Protein AF-A0A286RGE2-F1 (afdb_monomer_lite)

Structure (mmCIF, N/CA/C/O backbone):
data_AF-A0A286RGE2-F1
#
_entry.id   AF-A0A286RGE2-F1
#
loop_
_atom_site.group_PDB
_atom_site.id
_atom_site.type_symbol
_atom_site.label_atom_id
_atom_site.label_alt_id
_atom_site.label_comp_id
_atom_site.label_asym_id
_atom_site.label_entity_id
_atom_site.label_seq_id
_atom_site.pdbx_PDB_ins_code
_atom_site.Cartn_x
_atom_site.Cartn_y
_atom_site.Cartn_z
_atom_site.occupancy
_atom_site.B_iso_or_equiv
_atom_site.auth_seq_id
_atom_site.auth_comp_id
_atom_site.auth_asym_id
_atom_site.auth_atom_id
_atom_site.pdbx_PDB_model_num
ATOM 1 N N . MET A 1 1 ? 24.185 14.515 8.170 1.00 60.31 1 MET A N 1
ATOM 2 C CA . MET A 1 1 ? 22.869 15.197 8.120 1.00 60.31 1 MET A CA 1
ATOM 3 C C . MET A 1 1 ? 21.793 14.355 7.422 1.00 60.31 1 MET A C 1
ATOM 5 O O . MET A 1 1 ? 20.778 14.070 8.044 1.00 60.31 1 MET A O 1
ATOM 9 N N . PHE A 1 2 ? 22.032 13.854 6.201 1.00 64.31 2 PHE A N 1
ATOM 10 C CA . PHE A 1 2 ? 21.058 13.060 5.425 1.00 64.31 2 PHE A CA 1
ATOM 11 C C . PHE A 1 2 ? 20.490 11.811 6.123 1.00 64.31 2 PHE A C 1
ATOM 13 O O . PHE A 1 2 ? 19.309 11.523 5.974 1.00 64.31 2 PHE A O 1
ATOM 20 N N . ALA A 1 3 ? 21.285 11.080 6.913 1.00 74.25 3 ALA A N 1
ATOM 21 C CA . ALA A 1 3 ? 20.810 9.877 7.608 1.00 74.25 3 ALA A CA 1
ATOM 22 C C . ALA A 1 3 ? 19.727 10.169 8.668 1.00 74.25 3 ALA A C 1
ATOM 24 O O . ALA A 1 3 ? 18.784 9.398 8.811 1.00 74.25 3 ALA A O 1
ATOM 25 N N . ARG A 1 4 ? 19.820 11.310 9.369 1.00 86.44 4 ARG A N 1
ATOM 26 C CA . ARG A 1 4 ? 18.820 11.738 10.364 1.00 86.44 4 ARG A CA 1
ATOM 27 C C . ARG A 1 4 ? 17.506 12.125 9.681 1.00 86.44 4 ARG A C 1
ATOM 29 O O . ARG A 1 4 ? 16.449 11.713 10.133 1.00 86.44 4 ARG A O 1
ATOM 36 N N . ILE A 1 5 ? 17.590 12.843 8.557 1.00 89.12 5 ILE A N 1
ATOM 37 C CA . ILE A 1 5 ? 16.427 13.237 7.747 1.00 89.12 5 ILE A CA 1
ATOM 38 C C . ILE A 1 5 ? 15.720 12.001 7.187 1.00 89.12 5 ILE A C 1
ATOM 40 O O . ILE A 1 5 ? 14.505 11.902 7.298 1.00 89.12 5 ILE A O 1
ATOM 44 N N . LYS A 1 6 ? 16.470 11.028 6.652 1.00 79.56 6 LYS A N 1
ATOM 45 C CA . LYS A 1 6 ? 15.909 9.753 6.175 1.00 79.56 6 LYS A CA 1
ATOM 46 C C . LYS A 1 6 ? 15.178 8.997 7.286 1.00 79.56 6 LYS A C 1
ATOM 48 O O . LYS A 1 6 ? 14.093 8.488 7.042 1.00 79.56 6 LYS A O 1
ATOM 53 N N . LEU A 1 7 ? 15.742 8.962 8.497 1.00 87.12 7 LEU A N 1
ATOM 54 C CA . LEU A 1 7 ? 15.101 8.340 9.661 1.00 87.12 7 LEU A CA 1
ATOM 55 C C . LEU A 1 7 ? 13.800 9.045 10.051 1.00 87.12 7 LEU A C 1
ATOM 57 O O . LEU A 1 7 ? 12.785 8.385 10.236 1.00 87.12 7 LEU A O 1
ATOM 61 N N . VAL A 1 8 ? 13.811 10.378 10.128 1.00 93.81 8 VAL A N 1
ATOM 62 C CA . VAL A 1 8 ? 12.608 11.171 10.429 1.00 93.81 8 VAL A CA 1
ATOM 63 C C . VAL A 1 8 ? 11.537 10.958 9.359 1.00 93.81 8 VAL A C 1
ATOM 65 O O . VAL A 1 8 ? 10.379 10.724 9.692 1.00 93.81 8 VAL A O 1
ATOM 68 N N . LEU A 1 9 ? 11.922 10.965 8.081 1.00 89.44 9 LEU A N 1
ATOM 69 C CA . LEU A 1 9 ? 11.009 10.728 6.965 1.00 89.44 9 LEU A CA 1
ATOM 70 C C . LEU A 1 9 ? 10.393 9.323 7.029 1.00 89.44 9 LEU A C 1
ATOM 72 O O . LEU A 1 9 ? 9.195 9.169 6.819 1.00 89.44 9 LEU A O 1
ATOM 76 N N . LEU A 1 10 ? 11.196 8.308 7.361 1.00 86.38 10 LEU A N 1
ATOM 77 C CA . LEU A 1 10 ? 10.739 6.926 7.502 1.00 86.38 10 LEU A CA 1
ATOM 78 C C . LEU A 1 10 ? 9.754 6.771 8.669 1.00 86.38 10 LEU A C 1
ATOM 80 O O . LEU A 1 10 ? 8.734 6.101 8.524 1.00 86.38 10 LEU A O 1
ATOM 84 N N . ILE A 1 11 ? 10.028 7.416 9.806 1.00 91.62 11 ILE A N 1
ATOM 85 C CA . ILE A 1 11 ? 9.134 7.417 10.972 1.00 91.62 11 ILE A CA 1
ATOM 86 C C . ILE A 1 11 ? 7.806 8.099 10.626 1.00 91.62 11 ILE A C 1
ATOM 88 O O . ILE A 1 11 ? 6.746 7.541 10.904 1.00 91.62 11 ILE A O 1
ATOM 92 N N . LEU A 1 12 ? 7.852 9.264 9.970 1.00 92.12 12 LEU A N 1
ATOM 93 C CA . LEU A 1 12 ? 6.655 9.984 9.527 1.00 92.12 12 LEU A CA 1
ATOM 94 C C . LEU A 1 12 ? 5.831 9.164 8.532 1.00 92.12 12 LEU A C 1
ATOM 96 O O . LEU A 1 12 ? 4.615 9.068 8.677 1.00 92.12 12 LEU A O 1
ATOM 100 N N . LEU A 1 13 ? 6.488 8.532 7.558 1.00 83.81 13 LEU A N 1
ATOM 101 C CA . LEU A 1 13 ? 5.828 7.665 6.587 1.00 83.81 13 LEU A CA 1
ATOM 102 C C . LEU A 1 13 ? 5.168 6.464 7.275 1.00 83.81 13 LEU A C 1
ATOM 104 O O . LEU A 1 13 ? 4.023 6.139 6.981 1.00 83.81 13 LEU A O 1
ATOM 108 N N . THR A 1 14 ? 5.865 5.835 8.222 1.00 86.25 14 THR A N 1
ATOM 109 C CA . THR A 1 14 ? 5.337 4.693 8.981 1.00 86.25 14 THR A CA 1
ATOM 110 C C . THR A 1 14 ? 4.111 5.098 9.797 1.00 86.25 14 THR A C 1
ATOM 112 O O . THR A 1 14 ? 3.087 4.421 9.740 1.00 86.25 14 THR A O 1
ATOM 115 N N . LEU A 1 15 ? 4.175 6.232 10.502 1.00 90.19 15 LEU A N 1
ATOM 116 C CA . LEU A 1 15 ? 3.034 6.788 11.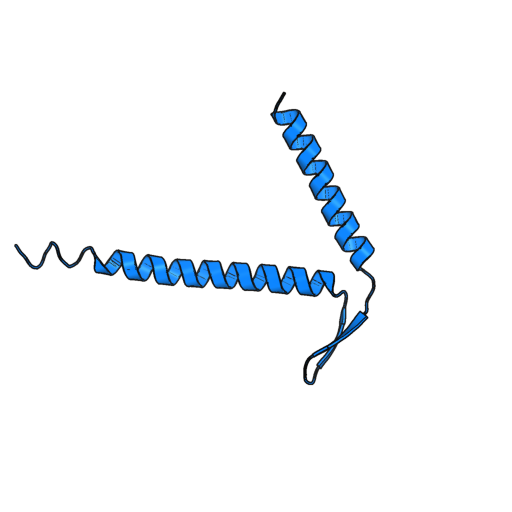235 1.00 90.19 15 LEU A CA 1
ATOM 117 C C . LEU A 1 15 ? 1.853 7.076 10.309 1.00 90.19 15 LEU A C 1
ATOM 119 O O . LEU A 1 15 ? 0.721 6.738 10.646 1.00 90.19 15 LEU A O 1
ATOM 123 N N . LEU A 1 16 ? 2.111 7.646 9.131 1.00 84.88 16 LEU A N 1
ATOM 124 C CA . LEU A 1 16 ? 1.075 7.929 8.144 1.00 84.88 16 LEU A CA 1
ATOM 125 C C . LEU A 1 16 ? 0.380 6.647 7.669 1.00 84.88 16 LEU A C 1
ATOM 127 O O . LEU A 1 16 ? -0.846 6.625 7.590 1.00 84.88 16 LEU A O 1
ATOM 131 N N . VAL A 1 17 ? 1.135 5.571 7.419 1.00 79.25 17 VAL A N 1
ATOM 132 C CA . VAL A 1 17 ? 0.565 4.259 7.068 1.00 79.25 17 VAL A CA 1
ATOM 133 C C . VAL A 1 17 ? -0.297 3.716 8.207 1.00 79.25 17 VAL A C 1
ATOM 135 O O . VAL A 1 17 ? -1.414 3.271 7.957 1.00 79.25 17 VAL A O 1
ATOM 138 N N . VAL A 1 18 ? 0.170 3.784 9.457 1.00 83.94 18 VAL A N 1
ATOM 139 C CA . VAL A 1 18 ? -0.604 3.309 10.618 1.00 83.94 18 VAL A CA 1
ATOM 140 C C . VAL A 1 18 ? -1.911 4.091 10.766 1.00 83.94 18 VAL A C 1
ATOM 142 O O . VAL A 1 18 ? -2.973 3.486 10.896 1.00 83.94 18 VAL A O 1
ATOM 145 N N . ILE A 1 19 ? -1.857 5.425 10.693 1.00 85.88 19 ILE A N 1
ATOM 146 C CA . ILE A 1 19 ? -3.045 6.287 10.772 1.00 85.88 19 ILE A CA 1
ATOM 147 C C . ILE A 1 19 ? -4.003 5.976 9.624 1.00 85.88 19 ILE A C 1
ATOM 149 O O . ILE A 1 19 ? -5.204 5.850 9.851 1.00 85.88 19 ILE A O 1
ATOM 153 N N . PHE A 1 20 ? -3.482 5.812 8.408 1.00 79.25 20 PHE A N 1
ATOM 154 C CA . PHE A 1 20 ? -4.281 5.438 7.251 1.00 79.25 20 PHE A CA 1
ATOM 155 C C . PHE A 1 20 ? -5.008 4.108 7.485 1.00 79.25 20 PHE A C 1
ATOM 157 O O . PHE A 1 20 ? -6.210 4.038 7.257 1.00 79.25 20 PHE A O 1
ATOM 164 N N . VAL A 1 21 ? -4.332 3.078 7.997 1.00 76.25 21 VAL A N 1
ATOM 165 C CA . VAL A 1 21 ? -4.961 1.779 8.297 1.00 76.25 21 VAL A CA 1
ATOM 166 C C . VAL A 1 21 ? -6.046 1.915 9.371 1.00 76.25 21 VAL A C 1
ATOM 168 O O . VAL A 1 21 ? -7.160 1.426 9.181 1.00 76.25 21 VAL A O 1
ATOM 171 N N . VAL A 1 22 ? -5.758 2.610 10.475 1.00 80.69 22 VAL A N 1
ATOM 172 C CA . VAL A 1 22 ? -6.705 2.764 11.593 1.00 80.69 22 VAL A CA 1
ATOM 173 C C . VAL A 1 22 ? -7.926 3.592 11.186 1.00 80.69 22 VAL A C 1
ATOM 175 O O . VAL A 1 22 ? -9.056 3.195 11.462 1.00 80.69 22 VAL A O 1
ATOM 178 N N . GLN A 1 23 ? -7.737 4.713 10.485 1.00 73.44 23 GLN A N 1
ATOM 179 C CA . GLN A 1 23 ? -8.861 5.531 10.015 1.00 73.44 23 GLN A CA 1
ATOM 180 C C . GLN A 1 23 ? -9.692 4.806 8.963 1.00 73.44 23 GLN A C 1
ATOM 182 O O . GLN A 1 23 ? -10.918 4.893 8.959 1.00 73.44 23 GLN A O 1
ATOM 187 N N . ASN A 1 24 ? -9.042 4.011 8.120 1.00 74.50 24 ASN A N 1
ATOM 188 C CA . ASN A 1 24 ? -9.730 3.137 7.195 1.00 74.50 24 ASN A CA 1
ATOM 189 C C . ASN A 1 24 ? -10.065 1.783 7.840 1.00 74.50 24 ASN A C 1
ATOM 191 O O . ASN A 1 24 ? -10.004 0.769 7.166 1.00 74.50 24 ASN A O 1
ATOM 195 N N . THR A 1 25 ? -10.417 1.718 9.127 1.00 73.00 25 THR A N 1
ATOM 196 C CA . THR A 1 25 ? -11.018 0.508 9.732 1.00 73.00 25 THR A CA 1
ATOM 197 C C . THR A 1 25 ? -12.552 0.537 9.662 1.00 73.00 25 THR A C 1
ATOM 199 O O . THR A 1 25 ? -13.206 -0.456 9.970 1.00 73.00 25 THR A O 1
ATOM 202 N N . ALA A 1 26 ? -13.144 1.648 9.203 1.00 75.81 26 ALA A N 1
ATOM 203 C CA . ALA A 1 26 ? -14.575 1.732 8.933 1.00 75.81 26 ALA A CA 1
ATOM 204 C C . ALA A 1 26 ? -14.984 0.649 7.922 1.00 75.81 26 ALA A C 1
ATOM 206 O O . ALA A 1 26 ? -14.589 0.672 6.753 1.00 75.81 26 ALA A O 1
ATOM 207 N N . THR A 1 27 ? -15.751 -0.326 8.399 1.00 72.88 27 THR A N 1
ATOM 208 C CA . THR A 1 27 ? -16.265 -1.418 7.584 1.00 72.88 27 THR A CA 1
ATOM 209 C C . THR A 1 27 ? -17.453 -0.909 6.784 1.00 72.88 27 THR A C 1
ATOM 211 O O . THR A 1 27 ? -18.460 -0.472 7.339 1.00 72.88 27 THR A O 1
ATOM 214 N N . MET A 1 28 ? -17.331 -0.945 5.460 1.00 77.50 28 MET A N 1
ATOM 215 C CA . MET A 1 28 ? -18.447 -0.685 4.559 1.00 77.50 28 MET A CA 1
ATOM 216 C C . MET A 1 28 ? -18.872 -1.993 3.899 1.00 77.50 28 MET A C 1
ATOM 218 O O . MET A 1 28 ? -18.041 -2.860 3.616 1.00 77.50 28 MET A O 1
ATOM 222 N N . ALA A 1 29 ? -20.176 -2.149 3.679 1.00 82.56 29 ALA A N 1
ATOM 223 C CA . ALA A 1 29 ? -20.710 -3.287 2.946 1.00 82.56 29 ALA A CA 1
ATOM 224 C C . ALA A 1 29 ? -20.323 -3.153 1.467 1.00 82.56 29 ALA A C 1
ATOM 226 O O . ALA A 1 29 ? -20.690 -2.184 0.800 1.00 82.56 29 ALA A O 1
ATOM 227 N N . ILE A 1 30 ? -19.561 -4.119 0.964 1.00 80.81 30 ILE A N 1
ATOM 228 C CA . ILE A 1 30 ? -19.114 -4.180 -0.425 1.00 80.81 30 ILE A CA 1
ATOM 229 C C . ILE A 1 30 ? -19.920 -5.279 -1.109 1.00 80.81 30 ILE A C 1
ATOM 231 O O . ILE A 1 30 ? -19.893 -6.439 -0.698 1.00 80.81 30 ILE A O 1
ATOM 235 N N . ARG A 1 31 ? -20.635 -4.909 -2.173 1.00 84.75 31 ARG A N 1
ATOM 236 C CA . ARG A 1 31 ? -21.379 -5.846 -3.020 1.00 84.75 31 ARG A CA 1
ATOM 237 C C . ARG A 1 31 ? -20.609 -6.026 -4.320 1.00 84.75 31 ARG A C 1
ATOM 239 O O . ARG A 1 31 ? -20.525 -5.098 -5.123 1.00 84.75 31 ARG A O 1
ATOM 246 N N . PHE A 1 32 ? -20.022 -7.202 -4.512 1.00 80.38 32 PHE A N 1
ATOM 247 C CA . PHE A 1 32 ? -19.272 -7.555 -5.711 1.00 80.38 32 PHE A CA 1
ATOM 248 C C . PHE A 1 32 ? -19.957 -8.697 -6.459 1.00 80.38 32 PHE A C 1
ATOM 250 O O . PHE A 1 32 ? -19.858 -9.859 -6.072 1.00 80.38 32 PHE A O 1
ATOM 257 N N . LEU A 1 33 ? -20.619 -8.359 -7.565 1.00 86.25 33 LEU A N 1
ATOM 258 C CA . LEU A 1 33 ? -21.345 -9.278 -8.446 1.00 86.25 33 LEU A CA 1
ATOM 259 C C . LEU A 1 33 ? -22.401 -10.138 -7.715 1.00 86.25 33 LEU A C 1
ATOM 261 O O . LEU A 1 33 ? -23.554 -9.7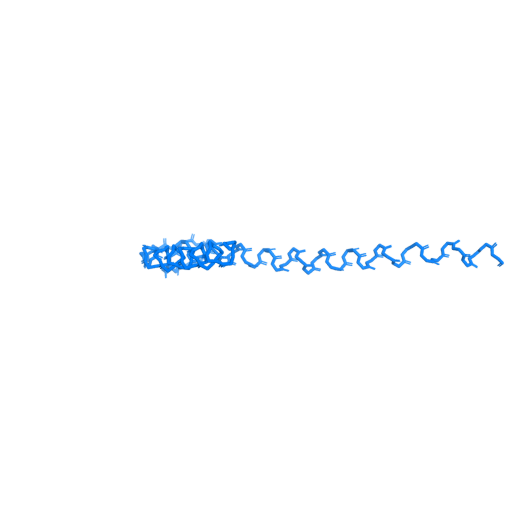25 -7.631 1.00 86.25 33 LEU A O 1
ATOM 265 N N . PHE A 1 34 ? -22.014 -11.297 -7.170 1.00 91.44 34 PHE A N 1
ATOM 266 C CA . PHE A 1 34 ? -22.871 -12.204 -6.387 1.00 91.44 34 PHE A CA 1
ATOM 267 C C . PHE A 1 34 ? -22.436 -12.342 -4.919 1.00 91.44 34 PHE A C 1
ATOM 269 O O . PHE A 1 34 ? -23.064 -13.076 -4.161 1.00 91.44 34 PHE A O 1
ATOM 276 N N . TRP A 1 35 ? -21.344 -11.689 -4.519 1.00 79.38 35 TRP A N 1
ATOM 277 C CA . TRP A 1 35 ? -20.783 -11.742 -3.172 1.00 79.38 35 TRP A CA 1
ATOM 278 C C . TRP A 1 35 ? -21.034 -10.441 -2.423 1.00 79.38 35 TRP A C 1
ATOM 280 O O . TRP A 1 35 ? -20.889 -9.348 -2.969 1.00 79.38 35 TRP A O 1
ATOM 290 N N . GLU A 1 36 ? -21.369 -10.569 -1.147 1.00 83.06 36 GLU A N 1
ATOM 291 C CA . GLU A 1 36 ? -21.502 -9.454 -0.221 1.00 83.06 36 GLU A CA 1
ATOM 292 C C . GLU A 1 36 ? -20.593 -9.713 0.975 1.00 83.06 36 GLU A C 1
ATOM 294 O O . GLU A 1 36 ? -20.637 -10.783 1.583 1.00 83.06 36 GLU A O 1
ATOM 299 N N . PHE A 1 37 ? -19.726 -8.753 1.277 1.00 82.50 37 PHE A N 1
ATOM 300 C CA . PHE A 1 37 ? -18.824 -8.833 2.416 1.00 82.50 37 PHE A CA 1
ATOM 301 C C . PHE A 1 37 ? -18.567 -7.440 2.983 1.00 82.50 37 PHE A C 1
ATOM 303 O O . PHE A 1 37 ? -18.546 -6.443 2.262 1.00 82.50 37 PHE A O 1
ATOM 310 N N . SER A 1 38 ? -18.349 -7.374 4.291 1.00 80.38 38 SER A N 1
ATOM 311 C CA . SER A 1 38 ? -18.059 -6.123 4.988 1.00 80.38 38 SER A CA 1
ATOM 312 C C . SER A 1 38 ? -16.560 -6.009 5.208 1.00 80.38 38 SER A C 1
ATOM 314 O O . SER A 1 38 ? -15.959 -6.832 5.899 1.00 80.38 38 SER A O 1
ATOM 316 N N . SER A 1 39 ? -15.943 -4.995 4.612 1.00 76.38 39 SER A N 1
ATOM 317 C CA . SER A 1 39 ? -14.520 -4.717 4.796 1.00 76.38 39 SER A CA 1
ATOM 318 C C . SER A 1 39 ? -14.244 -3.230 4.630 1.00 76.38 39 SER A C 1
ATOM 320 O O . SER A 1 39 ? -15.112 -2.454 4.230 1.00 76.38 39 SER A O 1
ATOM 322 N N . SER A 1 40 ? -13.026 -2.816 4.945 1.00 82.56 40 SER A N 1
ATOM 323 C CA . SER A 1 40 ? -12.584 -1.477 4.594 1.00 82.56 40 SER A CA 1
ATOM 324 C C . SER A 1 40 ? -12.227 -1.401 3.114 1.00 82.56 40 SER A C 1
ATOM 326 O O . SER A 1 40 ? -11.407 -2.178 2.614 1.00 82.56 40 SER A O 1
ATOM 328 N N . VAL A 1 41 ? -12.792 -0.408 2.425 1.00 80.69 41 VAL A N 1
ATOM 329 C CA . VAL A 1 41 ? -12.486 -0.123 1.017 1.00 80.69 41 VAL A CA 1
ATOM 330 C C . VAL A 1 41 ? -10.990 0.131 0.822 1.00 80.69 41 VAL A C 1
ATOM 332 O O . VAL A 1 41 ? -10.416 -0.338 -0.156 1.00 80.69 41 VAL A O 1
ATOM 335 N N . ALA A 1 42 ? -10.320 0.805 1.758 1.00 81.06 42 ALA A N 1
ATOM 336 C CA . ALA A 1 42 ? -8.898 1.104 1.605 1.00 81.06 42 ALA A CA 1
ATOM 337 C C . ALA A 1 42 ? -8.015 -0.142 1.710 1.00 81.06 42 ALA A C 1
ATOM 339 O O . ALA A 1 42 ? -7.065 -0.286 0.940 1.00 81.06 42 ALA A O 1
ATOM 340 N N . THR A 1 43 ? -8.339 -1.062 2.623 1.00 79.44 43 THR A N 1
ATOM 341 C CA . THR A 1 43 ? -7.649 -2.355 2.721 1.00 79.44 43 THR A CA 1
ATOM 342 C C . THR A 1 43 ? -7.788 -3.130 1.417 1.00 79.44 43 THR A C 1
ATOM 344 O O . THR A 1 43 ? -6.802 -3.670 0.915 1.00 79.44 43 THR A O 1
ATOM 347 N N . LEU A 1 44 ? -8.988 -3.123 0.831 1.00 81.75 44 LEU A N 1
ATOM 348 C CA . LEU A 1 44 ? -9.255 -3.779 -0.443 1.00 81.75 44 LEU A CA 1
ATOM 349 C C . LEU A 1 44 ? -8.479 -3.134 -1.602 1.00 81.75 44 LEU A C 1
ATOM 351 O O . LEU A 1 44 ? -7.857 -3.849 -2.383 1.00 81.75 44 LEU A O 1
ATOM 355 N N . VAL A 1 45 ? -8.439 -1.800 -1.679 1.00 84.69 45 VAL A N 1
ATOM 356 C CA . VAL A 1 45 ? -7.674 -1.061 -2.701 1.00 84.69 45 VAL A CA 1
ATOM 357 C C . VAL A 1 45 ? -6.174 -1.352 -2.598 1.00 84.69 45 VAL A C 1
ATOM 359 O O . VAL A 1 45 ? -5.539 -1.629 -3.617 1.00 84.69 45 VAL A O 1
ATOM 362 N N . ILE A 1 46 ? -5.604 -1.349 -1.388 1.00 85.62 46 ILE A N 1
ATOM 363 C CA . ILE A 1 46 ? -4.188 -1.690 -1.179 1.00 85.62 46 ILE A CA 1
ATOM 364 C C . ILE A 1 46 ? -3.906 -3.133 -1.608 1.00 85.62 46 ILE A C 1
ATOM 366 O O . ILE A 1 46 ? -2.917 -3.380 -2.299 1.00 85.62 46 ILE A O 1
ATOM 370 N N . LEU A 1 47 ? -4.774 -4.079 -1.241 1.00 85.19 47 LEU A N 1
ATOM 371 C CA . LEU A 1 47 ? -4.652 -5.482 -1.645 1.00 85.19 47 LEU A CA 1
ATOM 372 C C . LEU A 1 47 ? -4.700 -5.644 -3.165 1.00 85.19 47 LEU A C 1
ATOM 374 O O . LEU A 1 47 ? -3.834 -6.308 -3.733 1.00 85.19 47 LEU A O 1
ATOM 378 N N . MET A 1 48 ? -5.668 -5.013 -3.832 1.00 88.25 48 MET A N 1
ATOM 379 C CA . MET A 1 48 ? -5.782 -5.057 -5.291 1.00 88.25 48 MET A CA 1
ATOM 380 C C . MET A 1 48 ? -4.550 -4.459 -5.971 1.00 88.25 48 MET A C 1
ATOM 382 O O . MET A 1 48 ? -4.041 -5.043 -6.928 1.00 88.25 48 MET A O 1
ATOM 386 N N . PHE A 1 49 ? -4.036 -3.337 -5.461 1.00 89.75 49 PHE A N 1
ATOM 387 C CA . PHE A 1 49 ? -2.819 -2.724 -5.983 1.00 89.75 49 PHE A CA 1
ATOM 388 C C . PHE A 1 49 ? -1.602 -3.638 -5.810 1.00 89.75 49 PHE A C 1
ATOM 390 O O . PHE A 1 49 ? -0.872 -3.872 -6.772 1.00 89.75 49 PHE A O 1
ATOM 397 N N . ALA A 1 50 ? -1.402 -4.201 -4.615 1.00 87.88 50 ALA A N 1
ATOM 398 C CA . ALA A 1 50 ? -0.292 -5.109 -4.336 1.00 87.88 50 ALA A CA 1
ATOM 399 C C . ALA A 1 50 ? -0.348 -6.365 -5.220 1.00 87.88 50 ALA A C 1
ATOM 401 O O . ALA A 1 50 ? 0.664 -6.757 -5.800 1.00 87.88 50 ALA A O 1
ATOM 402 N N . LEU A 1 51 ? -1.532 -6.963 -5.382 1.00 90.06 51 LEU A N 1
ATOM 403 C CA . LEU A 1 51 ? -1.734 -8.114 -6.263 1.00 90.06 51 LEU A CA 1
ATOM 404 C C . LEU A 1 51 ? -1.454 -7.760 -7.726 1.00 90.06 51 LEU A C 1
ATOM 406 O O . LEU A 1 51 ? -0.697 -8.470 -8.387 1.00 90.06 51 LEU A O 1
ATOM 410 N N . GLY A 1 52 ? -2.004 -6.648 -8.220 1.00 90.62 52 GLY A N 1
ATOM 411 C CA . GLY A 1 52 ? -1.762 -6.172 -9.582 1.00 90.62 52 GLY A CA 1
ATOM 412 C C . GLY A 1 52 ? -0.281 -5.891 -9.847 1.00 90.62 52 GLY A C 1
ATOM 413 O O . GLY A 1 52 ? 0.247 -6.294 -10.883 1.00 90.62 52 GLY A O 1
ATOM 414 N N . PHE A 1 53 ? 0.415 -5.281 -8.886 1.00 90.81 53 PHE A N 1
ATOM 415 C CA . PHE A 1 53 ? 1.852 -5.034 -8.962 1.00 90.81 53 PHE A CA 1
ATOM 416 C C . PHE A 1 53 ? 2.658 -6.339 -9.005 1.00 90.81 53 PHE A C 1
ATOM 418 O O . PHE A 1 53 ? 3.500 -6.507 -9.887 1.00 90.81 53 PHE A O 1
ATOM 425 N N . CYS A 1 54 ? 2.368 -7.298 -8.119 1.00 91.94 54 CYS A N 1
ATOM 426 C CA . CYS A 1 54 ? 3.013 -8.613 -8.121 1.00 91.94 54 CYS A CA 1
ATOM 427 C C . CYS A 1 54 ? 2.798 -9.360 -9.445 1.00 91.94 54 CYS A C 1
ATOM 429 O O . CYS A 1 54 ? 3.757 -9.874 -10.022 1.00 91.94 54 CYS A O 1
ATOM 431 N N . VAL A 1 55 ? 1.565 -9.388 -9.960 1.00 92.75 55 VAL A N 1
ATOM 432 C CA . VAL A 1 55 ? 1.255 -10.001 -11.262 1.00 92.75 55 VAL A CA 1
ATOM 433 C C . VAL A 1 55 ? 2.012 -9.293 -12.384 1.00 92.75 55 VAL A C 1
ATOM 435 O O . VAL A 1 55 ? 2.630 -9.958 -13.214 1.00 92.75 55 VAL A O 1
ATOM 438 N N . GLY A 1 56 ? 2.033 -7.959 -12.385 1.00 91.56 56 GLY A N 1
ATOM 439 C CA . GLY A 1 56 ? 2.780 -7.165 -13.358 1.00 91.56 56 GLY A CA 1
ATOM 440 C C . GLY A 1 56 ? 4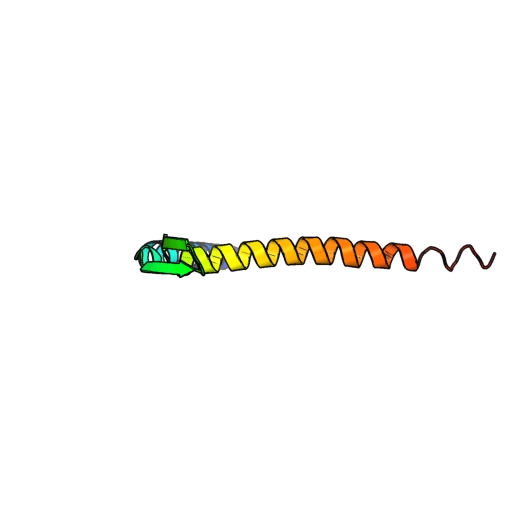.276 -7.482 -13.353 1.00 91.56 56 GLY A C 1
ATOM 441 O O . GLY A 1 56 ? 4.858 -7.693 -14.417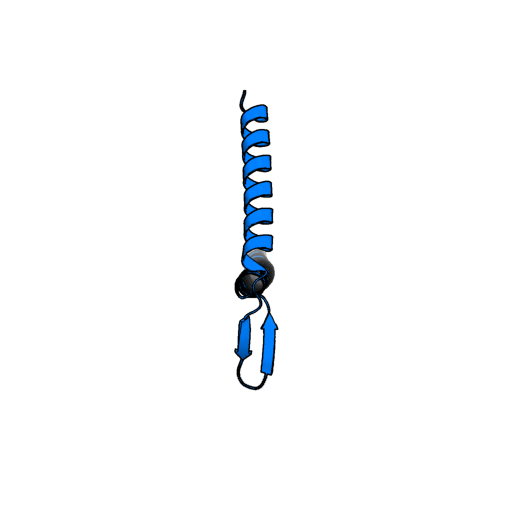 1.00 91.56 56 GLY A O 1
ATOM 442 N N . LEU A 1 57 ? 4.891 -7.600 -12.171 1.00 90.56 57 LEU A N 1
ATOM 443 C CA . LEU A 1 57 ? 6.296 -7.997 -12.035 1.00 90.56 57 LEU A CA 1
ATOM 444 C C . LEU A 1 57 ? 6.557 -9.408 -12.565 1.00 90.56 57 LEU A C 1
ATOM 446 O O . LEU A 1 57 ? 7.550 -9.624 -13.263 1.00 90.56 57 LEU A O 1
ATOM 450 N N . LEU A 1 58 ? 5.674 -10.364 -12.261 1.00 89.44 58 LEU A N 1
ATOM 451 C CA . LEU A 1 58 ? 5.786 -11.726 -12.779 1.00 89.44 58 LEU A CA 1
ATOM 452 C C . LEU A 1 58 ? 5.717 -11.717 -14.309 1.00 89.44 58 LEU A C 1
ATOM 454 O O . LEU A 1 58 ? 6.639 -12.201 -14.962 1.00 89.44 58 LEU A O 1
ATOM 458 N N . VAL A 1 59 ? 4.685 -11.105 -14.891 1.00 91.88 59 VAL A N 1
ATOM 459 C CA . VAL A 1 59 ? 4.499 -11.034 -16.349 1.00 91.88 59 VAL A CA 1
ATOM 460 C C . VAL A 1 59 ? 5.678 -10.337 -17.029 1.00 91.88 59 VAL A C 1
ATOM 462 O O . VAL A 1 59 ? 6.223 -10.868 -17.998 1.00 91.88 59 VAL A O 1
ATOM 465 N N . ALA A 1 60 ? 6.134 -9.199 -16.501 1.00 89.44 60 ALA A N 1
ATOM 466 C CA . ALA A 1 60 ? 7.306 -8.499 -17.020 1.00 89.44 60 ALA A CA 1
ATOM 467 C C . ALA A 1 60 ? 8.562 -9.383 -16.967 1.00 89.44 60 ALA A C 1
ATOM 469 O O . ALA A 1 60 ? 9.302 -9.463 -17.946 1.00 89.44 60 ALA A O 1
ATOM 470 N N . GLY A 1 61 ? 8.775 -10.113 -15.868 1.00 83.44 61 GLY A N 1
ATOM 471 C CA . GLY A 1 61 ? 9.878 -11.063 -15.738 1.00 83.44 61 GLY A CA 1
ATOM 472 C C . GLY A 1 61 ? 9.843 -12.176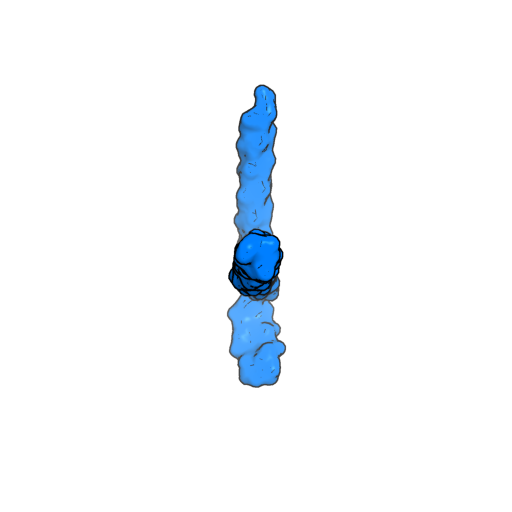 -16.791 1.00 83.44 61 GLY A C 1
ATOM 473 O O . GLY A 1 61 ? 10.882 -12.508 -17.362 1.00 83.44 61 GLY A O 1
ATOM 474 N N . TRP A 1 62 ? 8.665 -12.727 -17.093 1.00 81.56 62 TRP A N 1
ATOM 475 C CA . TRP A 1 62 ? 8.495 -13.739 -18.144 1.00 81.56 62 TRP A CA 1
ATOM 476 C C . TRP A 1 62 ? 8.722 -13.165 -19.552 1.00 81.56 62 TRP A C 1
ATOM 478 O O . TRP A 1 62 ? 9.452 -13.765 -20.345 1.00 81.56 62 TRP A O 1
ATOM 488 N N . LEU A 1 63 ? 8.167 -11.988 -19.851 1.00 81.88 63 LEU A N 1
ATOM 489 C CA . LEU A 1 63 ? 8.286 -11.341 -21.165 1.00 81.88 63 LEU A CA 1
ATOM 490 C C . LEU A 1 63 ? 9.718 -10.877 -21.467 1.00 81.88 63 LEU A C 1
ATOM 492 O O . LEU A 1 63 ? 10.239 -11.139 -22.554 1.00 81.88 63 LEU A O 1
ATOM 496 N N . VAL A 1 64 ? 10.391 -10.250 -20.498 1.00 75.56 64 VAL A N 1
ATOM 497 C CA . VAL A 1 64 ? 11.779 -9.779 -20.650 1.00 75.56 64 VAL A CA 1
ATOM 498 C C . VAL A 1 64 ? 12.742 -10.959 -20.824 1.00 75.56 64 VAL A C 1
ATOM 500 O O . VAL A 1 64 ? 13.637 -10.914 -21.671 1.00 75.56 64 VAL A O 1
ATOM 503 N N . ARG A 1 65 ? 12.530 -12.065 -20.094 1.00 66.56 65 ARG A N 1
ATOM 504 C CA . ARG A 1 65 ? 13.322 -13.299 -20.263 1.00 66.56 65 ARG A CA 1
ATOM 505 C C . ARG A 1 65 ? 13.072 -13.987 -21.609 1.00 66.56 65 ARG A C 1
ATOM 507 O O . ARG A 1 65 ? 13.990 -14.610 -22.140 1.00 66.56 65 ARG A O 1
ATOM 514 N N . GLY A 1 66 ? 11.867 -13.865 -22.169 1.00 62.28 66 GLY A N 1
ATOM 515 C CA . GLY A 1 66 ? 11.535 -14.364 -23.505 1.00 62.28 66 GLY A CA 1
ATOM 516 C C . GLY A 1 66 ? 12.303 -13.643 -24.618 1.00 62.28 66 GLY A C 1
ATOM 517 O O . GLY A 1 66 ? 12.844 -14.296 -25.509 1.00 62.28 66 GLY A O 1
ATOM 518 N N . MET A 1 67 ? 12.437 -12.314 -24.534 1.00 59.59 67 MET A N 1
ATOM 519 C CA . MET A 1 67 ? 13.170 -11.527 -25.539 1.00 59.59 67 MET A CA 1
ATOM 520 C C . MET A 1 67 ? 14.689 -11.731 -25.486 1.00 59.59 67 MET A C 1
ATOM 522 O O . MET A 1 67 ? 15.336 -11.743 -26.533 1.00 59.59 67 MET A O 1
ATOM 526 N N . ALA A 1 68 ? 15.265 -11.964 -24.301 1.00 59.62 68 ALA A N 1
ATOM 527 C CA . ALA A 1 68 ? 16.704 -12.205 -24.154 1.00 59.62 68 ALA A CA 1
ATOM 528 C C . ALA A 1 68 ? 17.187 -13.471 -24.895 1.00 59.62 68 ALA A C 1
ATOM 530 O O . ALA A 1 68 ? 18.316 -13.514 -25.383 1.00 59.62 68 ALA A O 1
ATOM 531 N N . LYS A 1 69 ? 16.326 -14.487 -25.051 1.00 57.03 69 LYS A N 1
ATOM 532 C CA . LYS A 1 69 ? 16.661 -15.713 -25.798 1.00 57.03 69 LYS A CA 1
ATOM 533 C C . LYS A 1 69 ? 16.627 -15.533 -27.322 1.00 57.03 69 LYS A C 1
ATOM 535 O O . LYS A 1 69 ? 17.293 -16.283 -28.028 1.00 57.03 69 LYS A O 1
ATOM 540 N N . GLY A 1 70 ? 15.907 -14.534 -27.840 1.00 56.28 70 GLY A N 1
ATOM 541 C CA . GLY A 1 70 ? 15.758 -14.306 -29.283 1.00 56.28 70 GLY A CA 1
ATOM 542 C C . GLY A 1 70 ? 16.969 -13.658 -29.966 1.00 56.28 70 GLY A C 1
ATOM 543 O O . GLY A 1 70 ? 17.124 -13.787 -31.180 1.00 56.28 70 GLY A O 1
ATOM 544 N N . HIS A 1 71 ? 17.847 -12.982 -29.214 1.00 52.56 71 HIS A N 1
ATOM 545 C CA . HIS A 1 71 ? 18.994 -12.263 -29.787 1.00 52.56 71 HIS A CA 1
ATOM 546 C C . HIS A 1 71 ? 20.272 -13.117 -29.885 1.00 52.56 71 HIS A C 1
ATOM 548 O O . HIS A 1 71 ? 21.109 -12.868 -30.746 1.00 52.56 71 HIS A O 1
ATOM 554 N N . SER A 1 72 ? 20.414 -14.167 -29.064 1.00 55.53 72 SER A N 1
ATOM 555 C CA . SER A 1 72 ? 21.631 -14.999 -29.053 1.00 55.53 72 SER A CA 1
ATOM 556 C C . SER A 1 72 ? 21.697 -16.021 -30.195 1.00 55.53 72 SER A C 1
ATOM 558 O O . SER A 1 72 ? 22.776 -16.519 -30.492 1.00 55.53 72 SER A O 1
ATOM 560 N N . SER A 1 73 ? 20.580 -16.337 -30.860 1.00 56.22 73 SER A N 1
ATOM 561 C CA . SER A 1 73 ? 20.566 -17.359 -31.920 1.00 56.22 73 SER A CA 1
ATOM 562 C C . SER A 1 73 ? 20.985 -16.835 -33.299 1.00 56.22 73 SER A C 1
ATOM 564 O O . SER A 1 73 ? 21.227 -17.636 -34.198 1.00 56.22 73 SER A O 1
ATOM 566 N N . LYS A 1 74 ? 21.069 -15.511 -33.501 1.00 56.31 74 LYS A N 1
ATOM 567 C CA . LYS A 1 74 ? 21.381 -14.936 -34.822 1.00 56.31 74 LYS A CA 1
ATOM 568 C C . LYS A 1 74 ? 22.879 -14.868 -35.136 1.00 56.31 74 LYS A C 1
ATOM 570 O O . LYS A 1 74 ? 23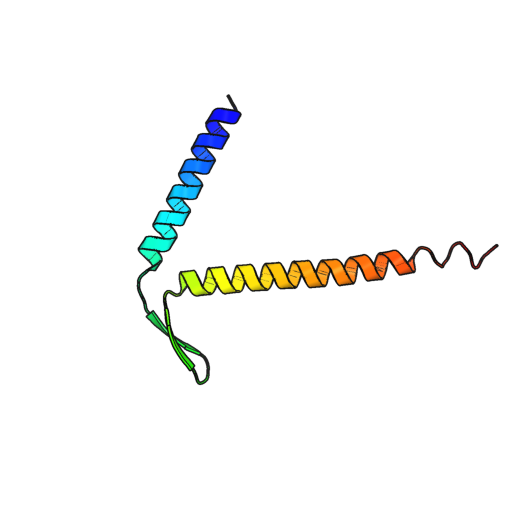.225 -14.768 -36.303 1.00 56.31 74 LYS A O 1
ATOM 575 N N . HIS A 1 75 ? 23.757 -14.969 -34.134 1.00 52.81 75 HIS A N 1
ATOM 576 C CA . HIS A 1 75 ? 25.209 -14.872 -34.338 1.00 52.81 75 HIS A CA 1
ATOM 577 C C . HIS A 1 75 ? 25.912 -16.222 -34.581 1.00 52.81 75 HIS A C 1
ATOM 579 O O . HIS A 1 75 ? 27.057 -16.228 -35.014 1.00 52.81 75 HIS A O 1
ATOM 585 N N . THR A 1 76 ? 25.234 -17.353 -34.349 1.00 58.72 76 THR A N 1
ATOM 586 C CA . THR A 1 76 ? 25.782 -18.711 -34.563 1.00 58.72 76 THR A CA 1
ATOM 587 C C . THR A 1 76 ? 25.324 -19.344 -35.880 1.00 58.72 76 THR A C 1
ATOM 589 O O . THR A 1 76 ? 25.968 -20.257 -36.369 1.00 58.72 76 THR A O 1
ATOM 592 N N . ALA A 1 77 ? 24.248 -18.850 -36.502 1.00 55.75 77 ALA A N 1
ATOM 593 C CA . ALA A 1 77 ? 23.767 -19.359 -37.793 1.00 55.75 77 ALA A CA 1
ATOM 594 C C . ALA A 1 77 ? 24.476 -18.735 -39.018 1.00 55.75 77 ALA A C 1
ATOM 596 O O . ALA A 1 77 ? 24.086 -19.007 -40.149 1.00 55.75 77 ALA A O 1
ATOM 597 N N . ALA A 1 78 ? 25.472 -17.870 -38.797 1.00 56.81 78 ALA A N 1
ATOM 598 C CA . ALA A 1 78 ? 26.226 -17.172 -39.841 1.00 56.81 78 ALA A CA 1
ATOM 599 C C . ALA A 1 78 ? 27.740 -17.473 -39.809 1.00 56.81 78 ALA A C 1
ATOM 601 O O . ALA A 1 78 ? 28.506 -16.751 -40.447 1.00 56.81 78 ALA A O 1
ATOM 602 N N . GLN A 1 79 ? 28.169 -18.502 -39.065 1.00 47.88 79 GLN A N 1
ATOM 603 C CA . GLN A 1 79 ? 29.540 -19.026 -39.089 1.00 47.88 79 GLN A CA 1
ATOM 604 C C . GLN A 1 79 ? 29.572 -20.438 -39.658 1.00 47.88 79 GLN A C 1
ATOM 606 O O . GLN A 1 79 ? 28.642 -21.213 -39.341 1.00 47.88 79 GLN A O 1
#

InterPro domains:
  IPR010445 Lipopolysaccharide assembly protein A domain [PF06305] (23-62)

Radius of gyration: 22.51 Å; chains: 1; bounding box: 52×35×51 Å

Sequence (79 aa):
MFARIKLVLLILLTLLVVIFVVQNTATMAIRFLFWEFSSSVATLVILMFALGFCVGLLVAGWLVRGMAKGHSSKHTAAQ

Foldseek 3Di:
DVVVVVVVVVVVVVVVVVCVVVVQQQWDWDDDDPDTDTGRPVVVVVVVVVVVVVVVVVVCVVVVVVVVVVPVVPVVVVD

Secondary structure (DSSP, 8-state):
-HHHHHHHHHHHHHHHHHHHHHHTT--EEEEETTEEEEE-HHHHHHHHHHHHHHHHHHHHHHHHHHHHHHHTTTTTTT-

pLDDT: mean 78.38, std 12.18, range [47.88, 93.81]

Organism: NCBI:txid1331910